Protein AF-A0A0N1LE58-F1 (afdb_monomer_lite)

Structure (mmCIF, N/CA/C/O backbone):
data_AF-A0A0N1LE58-F1
#
_entry.id   AF-A0A0N1LE58-F1
#
loop_
_atom_site.group_PDB
_atom_site.id
_atom_site.type_symbol
_atom_site.label_atom_id
_atom_site.label_alt_id
_atom_site.label_comp_id
_atom_site.label_asym_id
_atom_site.label_entity_id
_atom_site.label_seq_id
_atom_site.pdbx_PDB_ins_code
_atom_site.Cartn_x
_atom_site.Cartn_y
_atom_site.Cartn_z
_atom_site.occupancy
_atom_site.B_iso_or_equiv
_atom_site.auth_seq_id
_atom_site.auth_comp_id
_atom_site.auth_asym_id
_atom_site.auth_atom_id
_atom_site.pdbx_PDB_model_num
ATOM 1 N N . MET A 1 1 ? -4.528 -11.582 -5.901 1.00 92.06 1 MET A N 1
ATOM 2 C CA . MET A 1 1 ? -4.160 -10.797 -4.706 1.00 92.06 1 MET A CA 1
ATOM 3 C C . MET A 1 1 ? -4.652 -11.466 -3.426 1.00 92.06 1 MET A C 1
ATOM 5 O O . MET A 1 1 ? -5.823 -11.833 -3.345 1.00 92.06 1 MET A O 1
ATOM 9 N N . HIS A 1 2 ? -3.774 -11.635 -2.435 1.00 92.38 2 HIS A N 1
ATOM 10 C CA . HIS A 1 2 ? -4.043 -12.299 -1.155 1.00 92.38 2 HIS A CA 1
ATOM 11 C C . HIS A 1 2 ? -3.392 -11.559 0.017 1.00 92.38 2 HIS A C 1
ATOM 13 O O . HIS A 1 2 ? -2.301 -11.010 -0.098 1.00 92.38 2 HIS A O 1
ATOM 19 N N . LEU A 1 3 ? -4.081 -11.540 1.161 1.00 94.44 3 LEU A N 1
ATOM 20 C CA . LEU A 1 3 ? -3.600 -10.890 2.379 1.00 94.44 3 LEU A CA 1
ATOM 21 C C . LEU A 1 3 ? -2.965 -11.924 3.317 1.00 94.44 3 LEU A C 1
ATOM 23 O O . LEU A 1 3 ? -3.624 -12.882 3.722 1.00 94.44 3 LEU A O 1
ATOM 27 N N . VAL A 1 4 ? -1.714 -11.694 3.703 1.00 93.88 4 VAL A N 1
ATOM 28 C CA . VAL A 1 4 ? -0.929 -12.527 4.619 1.00 93.88 4 VAL A CA 1
ATOM 29 C C . VAL A 1 4 ? -0.630 -11.728 5.885 1.00 93.88 4 VAL A C 1
ATOM 31 O O . VAL A 1 4 ? -0.118 -10.613 5.821 1.00 93.88 4 VAL A O 1
ATOM 34 N N . SER A 1 5 ? -0.940 -12.280 7.059 1.00 93.25 5 SER A N 1
ATOM 35 C CA . SER A 1 5 ? -0.492 -11.687 8.325 1.00 93.25 5 SER A CA 1
ATOM 36 C C . SER A 1 5 ? 0.964 -12.070 8.585 1.00 93.25 5 SER A C 1
ATOM 38 O O . SER A 1 5 ? 1.305 -13.248 8.513 1.00 93.25 5 SER A O 1
ATOM 40 N N . LEU A 1 6 ? 1.807 -11.086 8.908 1.00 90.88 6 LEU A N 1
ATOM 41 C CA . LEU A 1 6 ? 3.233 -11.290 9.194 1.00 90.88 6 LEU A CA 1
ATOM 42 C C . LEU A 1 6 ? 3.542 -11.369 10.703 1.00 90.88 6 LEU A C 1
ATOM 44 O O . LEU A 1 6 ? 4.693 -11.560 11.082 1.00 90.88 6 LEU A O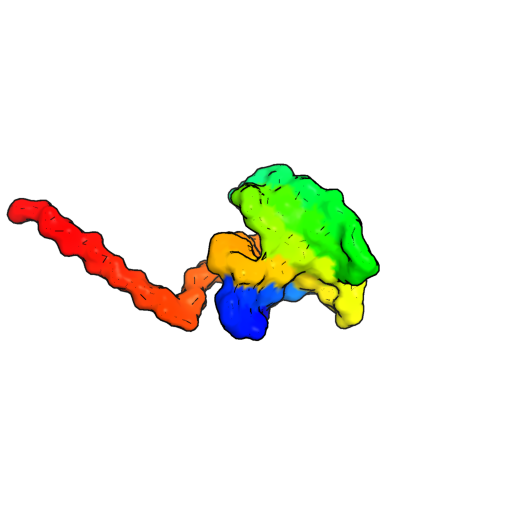 1
ATOM 48 N N . GLY A 1 7 ? 2.526 -11.239 11.564 1.00 87.19 7 GLY A N 1
ATOM 49 C CA . GLY A 1 7 ? 2.692 -11.088 13.015 1.00 87.19 7 GLY A CA 1
ATOM 50 C C . GLY A 1 7 ? 2.774 -9.621 13.456 1.00 87.19 7 GLY A C 1
ATOM 51 O O . GLY A 1 7 ? 2.858 -8.716 12.630 1.00 87.19 7 GLY A O 1
ATOM 52 N N . ASP A 1 8 ? 2.665 -9.377 14.766 1.00 86.81 8 ASP A N 1
ATOM 53 C CA . ASP A 1 8 ? 2.835 -8.059 15.409 1.00 86.81 8 ASP A CA 1
ATOM 54 C C . ASP A 1 8 ? 2.028 -6.897 14.795 1.00 86.81 8 ASP A C 1
ATOM 56 O O . ASP A 1 8 ? 2.460 -5.747 14.781 1.00 86.81 8 ASP A O 1
ATOM 60 N N . GLY A 1 9 ? 0.831 -7.184 14.272 1.00 88.69 9 GLY A N 1
ATOM 61 C CA . GLY A 1 9 ? -0.020 -6.169 13.639 1.00 88.69 9 GLY A CA 1
ATOM 62 C C . GLY A 1 9 ? 0.460 -5.717 12.256 1.00 88.69 9 GLY A C 1
ATOM 63 O O . GLY A 1 9 ? 0.008 -4.684 11.771 1.00 88.69 9 GLY A O 1
ATOM 64 N N . THR A 1 10 ? 1.345 -6.492 11.625 1.00 94.69 10 THR A N 1
ATOM 65 C CA . THR A 1 10 ? 1.845 -6.275 10.265 1.00 94.69 10 THR A CA 1
ATOM 66 C C . THR A 1 10 ? 1.144 -7.219 9.281 1.00 94.69 10 THR A C 1
ATOM 68 O O . THR A 1 10 ? 0.841 -8.374 9.609 1.00 94.69 10 THR A O 1
ATOM 71 N N . ALA A 1 11 ? 0.888 -6.752 8.059 1.00 96.31 11 ALA A N 1
ATOM 72 C CA . ALA A 1 11 ? 0.353 -7.576 6.975 1.00 96.31 11 ALA A CA 1
ATOM 73 C C . ALA A 1 11 ? 1.029 -7.273 5.634 1.00 96.31 11 ALA A C 1
ATOM 75 O O . ALA A 1 11 ? 1.465 -6.148 5.395 1.00 96.31 11 ALA A O 1
ATOM 76 N N . SER A 1 12 ? 1.070 -8.288 4.774 1.00 95.62 12 SER A N 1
ATOM 77 C CA . SER A 1 12 ? 1.502 -8.233 3.380 1.00 95.62 12 SER A CA 1
ATOM 78 C C . SER A 1 12 ? 0.299 -8.486 2.475 1.00 95.62 12 SER A C 1
ATOM 80 O O . SER A 1 12 ? -0.418 -9.469 2.655 1.00 95.62 12 SER A O 1
ATOM 82 N N . LEU A 1 13 ? 0.047 -7.599 1.520 1.00 96.12 13 LEU A N 1
ATOM 83 C CA . LEU A 1 13 ? -0.835 -7.852 0.388 1.00 96.12 13 LEU A CA 1
ATOM 84 C C . LEU A 1 13 ? 0.043 -8.261 -0.785 1.00 96.12 13 LEU A C 1
ATOM 86 O O . LEU A 1 13 ? 0.709 -7.413 -1.372 1.00 96.12 13 LEU A O 1
ATOM 90 N N . GLU A 1 14 ? 0.027 -9.539 -1.114 1.00 94.94 14 GLU A N 1
ATOM 91 C CA . GLU A 1 14 ? 0.768 -10.119 -2.230 1.00 94.94 14 GLU A CA 1
ATOM 92 C C . GLU A 1 14 ? -0.161 -10.231 -3.443 1.00 94.94 14 GLU A C 1
ATOM 94 O O . GLU A 1 14 ? -1.367 -10.477 -3.311 1.00 94.94 14 GLU A O 1
ATOM 99 N N . PHE A 1 15 ? 0.364 -9.969 -4.634 1.00 94.25 15 PHE A N 1
ATOM 100 C CA . PHE A 1 15 ? -0.428 -9.943 -5.859 1.00 94.25 15 PHE A CA 1
ATOM 101 C C . PHE A 1 15 ? 0.424 -10.259 -7.080 1.00 94.25 15 PHE A C 1
ATOM 103 O O . PHE A 1 15 ? 1.637 -10.091 -7.063 1.00 94.25 15 PHE A O 1
ATOM 110 N N . GLU A 1 16 ? -0.227 -10.716 -8.144 1.00 93.94 16 GLU A N 1
ATOM 111 C CA . GLU A 1 16 ? 0.452 -11.025 -9.398 1.00 93.94 16 GLU A CA 1
ATOM 112 C C . GLU A 1 16 ? 0.901 -9.728 -10.099 1.00 93.94 16 GLU A C 1
ATOM 114 O O . GLU A 1 16 ? 0.244 -8.685 -9.955 1.00 93.94 16 GLU A O 1
ATOM 119 N N . PRO A 1 17 ? 1.975 -9.750 -10.908 1.00 92.38 17 PRO A N 1
ATOM 120 C CA . PRO A 1 17 ? 2.427 -8.578 -11.658 1.00 92.38 17 PRO A CA 1
ATOM 121 C C . PRO A 1 17 ? 1.328 -7.923 -12.515 1.00 92.38 17 PRO A C 1
ATOM 123 O O . PRO A 1 17 ? 1.263 -6.694 -12.625 1.00 92.38 17 PRO A O 1
ATOM 126 N N . GLU A 1 18 ? 0.408 -8.709 -13.083 1.00 94.00 18 GLU A N 1
ATOM 127 C CA . GLU A 1 18 ? -0.717 -8.204 -13.879 1.00 94.00 18 GLU A CA 1
ATOM 128 C C . GLU A 1 18 ? -1.750 -7.442 -13.029 1.00 94.00 18 GLU A C 1
ATOM 130 O O . GLU A 1 18 ? -2.490 -6.598 -13.543 1.00 94.00 18 GLU A O 1
ATOM 135 N N . GLU A 1 19 ? -1.788 -7.688 -11.717 1.00 94.00 19 GLU A N 1
ATOM 136 C CA . GLU A 1 19 ? -2.703 -7.042 -10.774 1.00 94.00 19 GLU A CA 1
ATOM 137 C C . GLU A 1 19 ? -2.196 -5.674 -10.287 1.00 94.00 19 GLU A C 1
ATOM 139 O O . GLU A 1 19 ? -2.964 -4.933 -9.673 1.00 94.00 19 GLU A O 1
ATOM 144 N N . VAL A 1 20 ? -0.953 -5.270 -10.592 1.00 93.44 20 VAL A N 1
ATOM 145 C CA . VAL A 1 20 ? -0.373 -3.979 -10.155 1.00 93.44 20 VAL A CA 1
ATOM 146 C C . VAL A 1 20 ? -1.282 -2.795 -10.506 1.00 93.44 20 VAL A C 1
ATOM 148 O O . VAL A 1 20 ? -1.495 -1.895 -9.688 1.00 93.44 20 VAL A O 1
ATOM 151 N N . VAL A 1 21 ? -1.832 -2.778 -11.724 1.00 94.44 21 VAL A N 1
ATOM 152 C CA . VAL A 1 21 ? -2.727 -1.702 -12.183 1.00 94.44 21 VAL A CA 1
ATOM 153 C C . VAL A 1 21 ? -4.015 -1.685 -11.361 1.00 94.44 21 VAL A C 1
ATOM 155 O O . VAL A 1 21 ? -4.486 -0.616 -10.974 1.00 94.44 21 VAL A O 1
ATOM 158 N N . GLU A 1 22 ? -4.557 -2.860 -11.048 1.00 95.50 22 GLU A N 1
ATOM 159 C CA . GLU A 1 22 ? -5.762 -3.009 -10.238 1.00 95.50 22 GLU A CA 1
ATOM 160 C C . GLU A 1 22 ? -5.526 -2.578 -8.784 1.00 95.50 22 GLU A C 1
ATOM 162 O O . GLU A 1 22 ? -6.335 -1.832 -8.232 1.00 95.50 22 GLU A O 1
ATOM 167 N N . VAL A 1 23 ? -4.397 -2.960 -8.182 1.00 95.50 23 VAL A N 1
ATOM 168 C CA . VAL A 1 23 ? -4.004 -2.541 -6.826 1.00 95.50 23 VAL A CA 1
ATOM 169 C C . VAL A 1 23 ? -3.885 -1.022 -6.741 1.00 95.50 23 VAL A C 1
ATOM 171 O O . VAL A 1 23 ? -4.464 -0.407 -5.845 1.00 95.50 23 VAL A O 1
ATOM 174 N N . ARG A 1 24 ? -3.203 -0.389 -7.704 1.00 94.88 24 ARG A N 1
ATOM 175 C CA . ARG A 1 24 ? -3.093 1.078 -7.766 1.00 94.88 24 ARG A CA 1
ATOM 176 C C . ARG A 1 24 ? -4.452 1.742 -7.943 1.00 94.88 24 ARG A C 1
ATOM 178 O O . ARG A 1 24 ? -4.744 2.724 -7.264 1.00 94.88 24 ARG A O 1
ATOM 185 N N . ARG A 1 25 ? -5.302 1.195 -8.817 1.00 95.38 25 ARG A N 1
ATOM 186 C CA . ARG A 1 25 ? -6.665 1.694 -9.030 1.00 95.38 25 ARG A CA 1
ATOM 187 C C . ARG A 1 25 ? -7.484 1.628 -7.741 1.00 95.38 25 ARG A C 1
ATOM 189 O O . ARG A 1 25 ? -8.169 2.592 -7.416 1.00 95.38 25 ARG A O 1
ATOM 196 N N . ARG A 1 26 ? -7.406 0.524 -6.994 1.00 95.44 26 ARG A N 1
ATOM 197 C CA . ARG A 1 26 ? -8.095 0.365 -5.703 1.00 95.44 26 ARG A CA 1
ATOM 198 C C . ARG A 1 26 ? -7.544 1.304 -4.634 1.00 95.44 26 ARG A C 1
ATOM 200 O O . ARG A 1 26 ? -8.340 1.939 -3.955 1.00 95.44 26 ARG A O 1
ATOM 207 N N . LEU A 1 27 ? -6.222 1.457 -4.537 1.00 94.50 27 LEU A N 1
ATOM 208 C CA . LEU A 1 27 ? -5.583 2.435 -3.648 1.00 94.50 27 LEU A CA 1
ATOM 209 C C . LEU A 1 27 ? -6.134 3.845 -3.881 1.00 94.50 27 LEU A C 1
ATOM 211 O O . LEU A 1 27 ? -6.634 4.465 -2.946 1.00 94.50 27 LEU A O 1
ATOM 215 N N . VAL A 1 28 ? -6.112 4.311 -5.133 1.00 95.19 28 VAL A N 1
ATOM 216 C CA . VAL A 1 28 ? -6.582 5.657 -5.490 1.00 95.19 28 VAL A CA 1
ATOM 217 C C . VAL A 1 28 ? -8.086 5.806 -5.268 1.00 95.19 28 VAL A C 1
ATOM 219 O O . VAL A 1 28 ? -8.526 6.799 -4.696 1.00 95.19 28 VAL A O 1
ATOM 222 N N . ASN A 1 29 ? -8.889 4.812 -5.654 1.00 94.44 29 ASN A N 1
ATOM 223 C CA . ASN A 1 29 ? -10.341 4.879 -5.485 1.00 94.44 29 ASN A CA 1
ATOM 224 C C . ASN A 1 29 ? -10.778 4.881 -4.014 1.00 94.44 29 ASN A C 1
ATOM 226 O O . ASN A 1 29 ? -11.771 5.522 -3.679 1.00 94.44 29 ASN A O 1
ATOM 230 N N . CYS A 1 30 ? -10.075 4.150 -3.148 1.00 93.44 30 CYS A N 1
ATOM 231 C CA . CYS A 1 30 ? -10.436 4.033 -1.739 1.00 93.44 30 CYS A CA 1
ATOM 232 C C . CYS A 1 30 ? -9.833 5.148 -0.873 1.00 93.44 30 CYS A C 1
ATOM 234 O O . CYS A 1 30 ? -10.466 5.557 0.098 1.00 93.44 30 CYS A O 1
ATOM 236 N N . TYR A 1 31 ? -8.633 5.636 -1.207 1.00 94.94 31 TYR A N 1
ATOM 237 C CA . TYR A 1 31 ? -7.841 6.492 -0.313 1.00 94.94 31 TYR A CA 1
ATOM 238 C C . TYR A 1 31 ? -7.280 7.762 -0.968 1.00 94.94 31 TYR A C 1
ATOM 240 O O . TYR A 1 31 ? -6.691 8.588 -0.271 1.00 94.94 31 TYR A O 1
ATOM 248 N N . GLY A 1 32 ? -7.494 7.952 -2.271 1.00 93.31 32 GLY A N 1
ATOM 249 C CA . GLY A 1 32 ? -6.984 9.091 -3.032 1.00 93.31 32 GLY A CA 1
ATOM 250 C C . GLY A 1 32 ? -5.529 8.932 -3.478 1.00 93.31 32 GLY A C 1
ATOM 251 O O . GLY A 1 32 ? -4.944 7.848 -3.427 1.00 93.31 32 GLY A O 1
ATOM 252 N N . ASP A 1 33 ? -4.951 10.033 -3.953 1.00 94.81 33 ASP A N 1
ATOM 253 C CA . ASP A 1 33 ? -3.570 10.058 -4.433 1.00 94.81 33 ASP A CA 1
ATOM 254 C C . ASP A 1 33 ? -2.565 9.722 -3.322 1.00 94.81 33 ASP A C 1
ATOM 256 O O . ASP A 1 33 ? -2.783 9.968 -2.133 1.00 94.81 33 ASP A O 1
ATOM 260 N N . TYR A 1 34 ? -1.419 9.185 -3.732 1.00 96.31 34 TYR A N 1
ATOM 261 C CA . TYR A 1 34 ? -0.332 8.808 -2.840 1.00 96.31 34 TYR A CA 1
ATOM 262 C C . TYR A 1 34 ? 1.012 9.270 -3.390 1.00 96.31 34 TYR A C 1
ATOM 264 O O . TYR A 1 34 ? 1.191 9.421 -4.601 1.00 96.31 34 TYR A O 1
ATOM 272 N N . THR A 1 35 ? 1.987 9.474 -2.505 1.00 97.38 35 THR A N 1
ATOM 273 C CA . THR A 1 35 ? 3.367 9.729 -2.932 1.00 97.38 35 THR A CA 1
ATOM 274 C C . THR A 1 35 ? 4.155 8.431 -2.988 1.00 97.38 35 THR A C 1
ATOM 276 O O . THR A 1 35 ? 3.871 7.487 -2.252 1.00 97.38 35 THR A O 1
ATOM 279 N N . ARG A 1 36 ? 5.151 8.385 -3.875 1.00 96.56 36 ARG A N 1
ATOM 280 C CA . ARG A 1 36 ? 6.051 7.246 -4.053 1.00 96.56 36 ARG A CA 1
ATOM 281 C C . ARG A 1 36 ? 7.494 7.719 -3.942 1.00 96.56 36 ARG A C 1
ATOM 283 O O . ARG A 1 36 ? 7.923 8.565 -4.721 1.00 96.56 36 ARG A O 1
ATOM 290 N N . GLU A 1 37 ? 8.235 7.139 -3.012 1.00 97.44 37 GLU A N 1
ATOM 291 C CA . GLU A 1 37 ? 9.670 7.344 -2.815 1.00 97.44 37 GLU A CA 1
ATOM 292 C C . GLU A 1 37 ? 10.392 6.031 -3.133 1.00 97.44 37 GLU A C 1
ATOM 294 O O . GLU A 1 37 ? 10.030 4.989 -2.595 1.00 97.44 37 GLU A O 1
ATOM 299 N N . ALA A 1 38 ? 11.381 6.052 -4.027 1.00 95.56 38 ALA A N 1
ATOM 300 C CA . ALA A 1 38 ? 12.178 4.860 -4.315 1.00 95.56 38 ALA A CA 1
ATOM 301 C C . ALA A 1 38 ? 13.132 4.556 -3.148 1.00 95.56 38 ALA A C 1
ATOM 303 O O . ALA A 1 38 ? 13.756 5.467 -2.606 1.00 95.56 38 ALA A O 1
ATOM 304 N N . ILE A 1 39 ? 13.260 3.279 -2.796 1.00 93.44 39 ILE A N 1
ATOM 305 C CA . ILE A 1 39 ? 14.234 2.756 -1.827 1.00 93.44 39 ILE A CA 1
ATOM 306 C C . ILE A 1 39 ? 15.027 1.617 -2.485 1.00 93.44 39 ILE A C 1
ATOM 308 O O . ILE A 1 39 ? 14.722 1.249 -3.616 1.00 93.44 39 ILE A O 1
ATOM 312 N N . ILE A 1 40 ? 16.053 1.091 -1.806 1.00 87.75 40 ILE A N 1
ATOM 313 C CA . ILE A 1 40 ? 16.992 0.110 -2.386 1.00 87.75 40 ILE A CA 1
ATOM 314 C C . ILE A 1 40 ? 16.249 -1.106 -2.965 1.00 87.75 40 ILE A C 1
ATOM 316 O O . ILE A 1 40 ? 16.465 -1.424 -4.129 1.00 87.75 40 ILE A O 1
ATOM 320 N N . ASP A 1 41 ? 15.306 -1.670 -2.208 1.00 86.69 41 ASP A N 1
ATOM 321 C CA . ASP A 1 41 ? 14.621 -2.926 -2.563 1.00 86.69 41 ASP A CA 1
ATOM 322 C C . ASP A 1 41 ? 13.156 -2.702 -3.006 1.00 86.69 41 ASP A C 1
ATOM 324 O O . ASP A 1 41 ? 12.316 -3.599 -2.947 1.00 86.69 41 ASP A O 1
ATOM 328 N N . GLY A 1 42 ? 12.787 -1.470 -3.392 1.00 93.31 42 GLY A N 1
ATOM 329 C CA . GLY A 1 42 ? 11.410 -1.169 -3.796 1.00 93.31 42 GLY A CA 1
ATOM 330 C C . GLY A 1 42 ? 11.006 0.298 -3.684 1.00 93.31 42 GLY A C 1
ATOM 331 O O . GLY A 1 42 ? 11.686 1.208 -4.165 1.00 93.31 42 GLY A O 1
ATOM 332 N N . ALA A 1 43 ? 9.844 0.556 -3.085 1.00 95.69 43 ALA A N 1
ATOM 333 C CA . ALA A 1 43 ? 9.344 1.906 -2.868 1.00 95.69 43 ALA A CA 1
ATOM 334 C C . ALA A 1 43 ? 8.565 2.051 -1.560 1.00 95.69 43 ALA A C 1
ATOM 336 O O . ALA A 1 43 ? 7.798 1.181 -1.168 1.00 95.69 43 ALA A O 1
ATOM 337 N N . ARG A 1 44 ? 8.680 3.216 -0.934 1.00 97.38 44 ARG A N 1
ATOM 338 C CA . ARG A 1 44 ? 7.796 3.655 0.140 1.00 97.38 44 ARG A CA 1
ATOM 339 C C . ARG A 1 44 ? 6.633 4.442 -0.456 1.00 97.38 44 ARG A C 1
ATOM 341 O O . ARG A 1 44 ? 6.844 5.397 -1.208 1.00 97.38 44 ARG A O 1
ATOM 348 N N . LEU A 1 45 ? 5.411 4.057 -0.112 1.00 97.81 45 LEU A N 1
ATOM 349 C CA . LEU A 1 45 ? 4.188 4.753 -0.492 1.00 97.81 45 LEU A CA 1
ATOM 350 C C . LEU A 1 45 ? 3.612 5.480 0.721 1.00 97.81 45 LEU A C 1
ATOM 352 O O . LEU A 1 45 ? 3.499 4.885 1.790 1.00 97.81 45 LEU A O 1
ATOM 356 N N . ARG A 1 46 ? 3.208 6.744 0.561 1.00 97.81 46 ARG A N 1
ATOM 357 C CA . ARG A 1 46 ? 2.415 7.453 1.579 1.00 97.81 46 ARG A CA 1
ATOM 358 C C . ARG A 1 46 ? 1.002 7.686 1.074 1.00 97.81 46 ARG A C 1
ATOM 360 O O . ARG A 1 46 ? 0.815 8.459 0.137 1.00 97.81 46 ARG A O 1
ATOM 367 N N . VAL A 1 47 ? 0.030 7.039 1.712 1.00 96.00 47 VAL A N 1
ATOM 368 C CA . VAL A 1 47 ? -1.385 6.988 1.315 1.00 96.00 47 VAL A CA 1
ATOM 369 C C . VAL A 1 47 ? -2.235 7.379 2.523 1.00 96.00 47 VAL A C 1
ATOM 371 O O . VAL A 1 47 ? -2.134 6.733 3.561 1.00 96.00 47 VAL A O 1
ATOM 374 N N . ALA A 1 48 ? -3.051 8.435 2.437 1.00 94.38 48 ALA A N 1
ATOM 375 C CA . ALA A 1 48 ? -3.918 8.881 3.544 1.00 94.38 48 ALA A CA 1
ATOM 376 C C . ALA A 1 48 ? -3.207 8.985 4.922 1.00 94.38 48 ALA A C 1
ATOM 378 O O . ALA A 1 48 ? -3.763 8.648 5.967 1.00 94.38 48 ALA A O 1
ATOM 379 N N . GLY A 1 49 ? -1.941 9.421 4.928 1.00 94.00 49 GLY A N 1
ATOM 380 C CA . GLY A 1 49 ? -1.115 9.532 6.138 1.00 94.00 49 GLY A CA 1
ATOM 381 C C . GLY A 1 49 ? -0.520 8.216 6.657 1.00 94.00 49 GLY A C 1
ATOM 382 O O . GLY A 1 49 ? 0.194 8.244 7.654 1.00 94.00 49 GLY A O 1
ATOM 383 N N . GLN A 1 50 ? -0.777 7.087 5.992 1.00 96.44 50 GLN A N 1
ATOM 384 C CA . GLN A 1 50 ? -0.155 5.792 6.268 1.00 96.44 50 GLN A CA 1
ATOM 385 C C . GLN A 1 50 ? 1.036 5.545 5.349 1.00 96.44 50 GLN A C 1
ATOM 387 O O . GLN A 1 50 ? 1.062 6.006 4.207 1.00 96.44 50 GLN A O 1
ATOM 392 N N . GLU A 1 51 ? 2.009 4.798 5.855 1.00 97.38 51 GLU A N 1
ATOM 393 C CA . GLU A 1 51 ? 3.162 4.334 5.094 1.00 97.38 51 GLU A CA 1
ATOM 394 C C . GLU A 1 51 ? 2.971 2.862 4.717 1.00 97.38 51 GLU A C 1
ATOM 396 O O . GLU A 1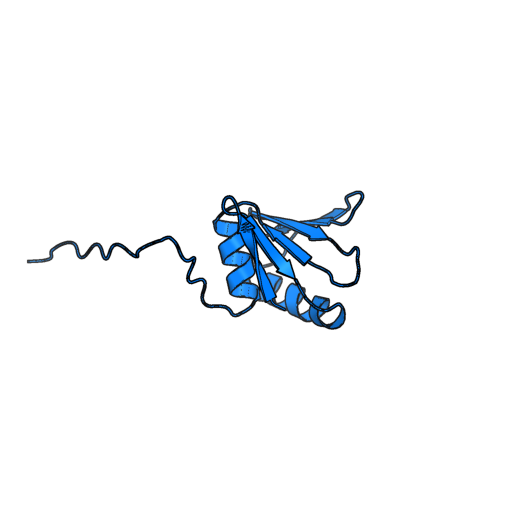 51 ? 2.686 2.036 5.583 1.00 97.38 51 GLU A O 1
ATOM 401 N N . LEU A 1 52 ? 3.134 2.550 3.432 1.00 97.50 52 LEU A N 1
ATOM 402 C CA . LEU A 1 52 ? 3.1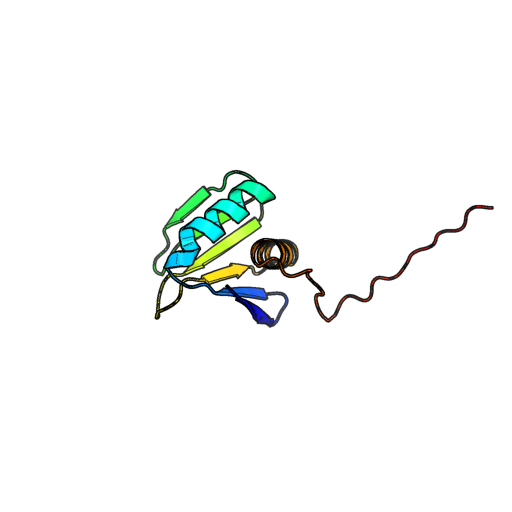91 1.187 2.909 1.00 97.50 52 LEU A CA 1
ATOM 403 C C . LEU A 1 52 ? 4.543 0.966 2.231 1.00 97.50 52 LEU A C 1
ATOM 405 O O . LEU A 1 52 ? 5.050 1.865 1.555 1.00 97.50 52 LEU A O 1
ATOM 409 N N . LEU A 1 53 ? 5.105 -0.230 2.350 1.00 96.88 53 LEU A N 1
ATOM 410 C CA . LEU A 1 53 ? 6.272 -0.633 1.565 1.00 96.88 53 LEU A CA 1
ATOM 411 C C . LEU A 1 53 ? 5.806 -1.446 0.364 1.00 96.88 53 LEU A C 1
ATOM 413 O O . LEU A 1 53 ? 5.171 -2.476 0.536 1.00 96.88 53 LEU A O 1
ATOM 417 N N . TYR A 1 54 ? 6.111 -0.976 -0.838 1.00 96.81 54 TYR A N 1
ATOM 418 C CA . TYR A 1 54 ? 5.986 -1.739 -2.071 1.00 96.81 54 TYR A CA 1
ATOM 419 C C . TYR A 1 54 ? 7.313 -2.431 -2.355 1.00 96.81 54 TYR A C 1
ATOM 421 O O . TYR A 1 54 ? 8.316 -1.744 -2.558 1.00 96.81 54 TYR A O 1
ATOM 429 N N . LEU A 1 55 ? 7.308 -3.758 -2.393 1.00 94.62 55 LEU A N 1
ATOM 430 C CA . LEU A 1 55 ? 8.455 -4.565 -2.798 1.00 94.62 55 LEU A CA 1
ATOM 431 C C . LEU A 1 55 ? 8.095 -5.317 -4.079 1.00 94.62 55 LEU A C 1
ATOM 433 O O . LEU A 1 55 ? 6.944 -5.702 -4.278 1.00 94.62 55 LEU A O 1
ATOM 437 N N . ASP A 1 56 ? 9.078 -5.476 -4.955 1.00 88.12 56 ASP A N 1
ATOM 438 C CA . ASP A 1 56 ? 8.928 -6.096 -6.277 1.00 88.12 56 ASP A CA 1
ATOM 439 C C . ASP A 1 56 ? 10.152 -6.964 -6.559 1.00 88.12 56 ASP A C 1
ATOM 441 O O . ASP A 1 56 ? 10.871 -6.799 -7.542 1.00 88.12 56 ASP A O 1
ATOM 445 N N . GLU A 1 57 ? 10.456 -7.825 -5.595 1.00 71.31 57 GLU A N 1
ATOM 446 C CA . GLU A 1 57 ? 11.537 -8.783 -5.701 1.00 71.31 57 GLU A CA 1
ATOM 447 C C . GLU A 1 57 ? 10.959 -10.175 -5.430 1.00 71.31 57 GLU A C 1
ATOM 449 O O . GLU A 1 57 ? 10.147 -10.335 -4.520 1.00 71.31 57 GLU A O 1
ATOM 454 N N . TRP A 1 58 ? 11.421 -11.177 -6.186 1.00 65.00 58 TRP A N 1
ATOM 455 C CA . TRP A 1 58 ? 11.152 -12.611 -5.964 1.00 65.00 58 TRP A CA 1
ATOM 456 C C . TRP A 1 58 ? 9.805 -13.165 -6.477 1.00 65.00 58 TRP A C 1
ATOM 458 O O . TRP A 1 58 ? 9.217 -14.027 -5.839 1.00 65.00 58 TRP A O 1
ATOM 468 N N . ASP A 1 59 ? 9.387 -12.747 -7.678 1.00 75.25 59 ASP A N 1
ATOM 469 C CA . ASP A 1 59 ? 8.293 -13.305 -8.513 1.00 75.25 59 ASP A CA 1
ATOM 470 C C . ASP A 1 59 ? 6.890 -12.707 -8.319 1.00 75.25 59 ASP A C 1
ATOM 472 O O . ASP A 1 59 ? 6.111 -12.712 -9.273 1.00 75.25 59 ASP A O 1
ATOM 476 N N . ALA A 1 60 ? 6.575 -12.121 -7.160 1.00 84.38 60 ALA A N 1
ATOM 477 C CA . ALA A 1 60 ? 5.287 -11.461 -6.933 1.00 84.38 60 ALA A CA 1
ATOM 478 C C . ALA A 1 60 ? 5.444 -10.140 -6.157 1.00 84.38 60 ALA A C 1
ATOM 480 O O . ALA A 1 60 ? 6.008 -10.143 -5.058 1.00 84.38 60 ALA A O 1
ATOM 481 N N . PRO A 1 61 ? 4.939 -9.006 -6.678 1.00 93.81 61 PRO A N 1
ATOM 482 C CA . PRO A 1 61 ? 4.940 -7.751 -5.941 1.00 93.81 61 PRO A CA 1
ATOM 483 C C . PRO A 1 61 ? 4.061 -7.818 -4.686 1.00 93.81 61 PRO A C 1
ATOM 485 O O . PRO A 1 61 ? 3.032 -8.500 -4.634 1.00 93.81 61 PRO A O 1
ATOM 488 N N . CYS A 1 62 ? 4.443 -7.052 -3.665 1.00 95.38 62 CYS A N 1
ATOM 489 C CA . CYS A 1 62 ? 3.678 -6.965 -2.429 1.00 95.38 62 CYS A CA 1
ATOM 490 C C . CYS A 1 62 ? 3.627 -5.551 -1.842 1.00 95.38 62 CYS A C 1
ATOM 492 O O . CYS A 1 62 ? 4.478 -4.699 -2.105 1.00 95.38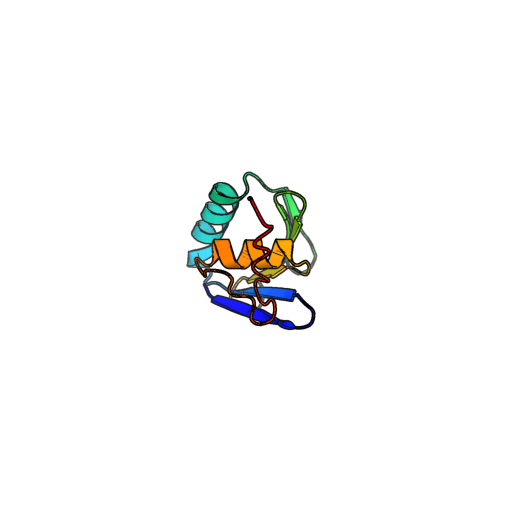 62 CYS A O 1
ATOM 494 N N . LEU A 1 63 ? 2.588 -5.300 -1.043 1.00 96.75 63 LEU A N 1
ATOM 495 C CA . LEU A 1 63 ? 2.459 -4.124 -0.189 1.00 96.75 63 LEU A CA 1
ATOM 496 C C . LEU A 1 63 ? 2.483 -4.549 1.274 1.00 96.75 63 LEU A C 1
ATOM 498 O O . LEU A 1 63 ? 1.640 -5.332 1.696 1.00 96.75 63 LEU A O 1
ATOM 502 N N . ILE A 1 64 ? 3.388 -3.983 2.063 1.00 96.62 64 ILE A N 1
ATOM 503 C CA . ILE A 1 64 ? 3.518 -4.273 3.490 1.00 96.62 64 ILE A CA 1
ATOM 504 C C . ILE A 1 64 ? 3.054 -3.068 4.303 1.00 96.62 64 ILE A C 1
ATOM 506 O O . ILE A 1 64 ? 3.476 -1.936 4.057 1.00 96.62 64 ILE A O 1
ATOM 510 N N . ALA A 1 65 ? 2.213 -3.328 5.300 1.00 97.44 65 ALA A N 1
ATOM 511 C CA . ALA A 1 65 ? 1.765 -2.362 6.290 1.00 97.44 65 ALA A CA 1
ATOM 512 C C . ALA A 1 65 ? 2.183 -2.808 7.691 1.00 97.44 65 ALA A C 1
ATOM 514 O O . ALA A 1 65 ? 1.933 -3.952 8.060 1.00 97.44 65 ALA A O 1
ATOM 515 N N . SER A 1 66 ? 2.748 -1.894 8.480 1.00 95.81 66 SER A N 1
ATOM 516 C CA . SER A 1 66 ? 3.184 -2.123 9.870 1.00 95.81 66 SER A CA 1
ATOM 517 C C . SER A 1 66 ? 2.319 -1.405 10.915 1.00 95.81 66 SER A C 1
ATOM 519 O O . SER A 1 66 ? 2.637 -1.399 12.103 1.00 95.81 66 SER A O 1
ATOM 521 N 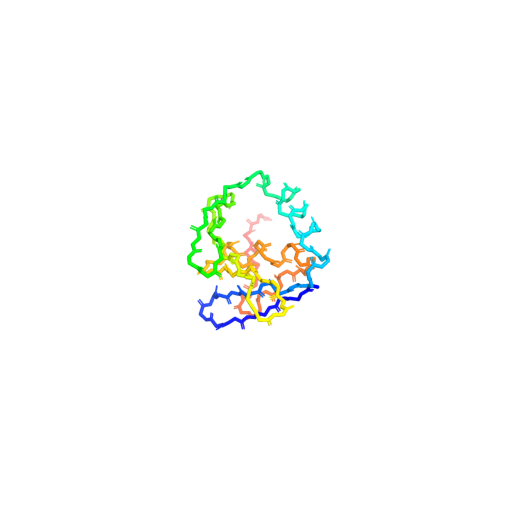N . THR A 1 67 ? 1.222 -0.773 10.487 1.00 95.62 67 THR A N 1
ATOM 522 C CA . THR A 1 67 ? 0.245 -0.117 11.364 1.00 95.62 67 THR A CA 1
ATOM 523 C C . THR A 1 67 ? -1.127 -0.755 11.183 1.00 95.62 67 THR A C 1
ATOM 525 O O . THR A 1 67 ? -1.471 -1.191 10.086 1.00 95.62 67 THR A O 1
ATOM 528 N N . ALA A 1 68 ? -1.959 -0.746 12.229 1.00 95.00 68 ALA A N 1
ATOM 529 C CA . ALA A 1 68 ? -3.324 -1.276 12.153 1.00 95.00 68 ALA A CA 1
ATOM 530 C C . ALA A 1 68 ? -4.150 -0.621 11.027 1.00 95.00 68 ALA A C 1
ATOM 532 O O . ALA A 1 68 ? -4.799 -1.318 10.253 1.00 95.00 68 ALA A O 1
ATOM 533 N N . ALA A 1 69 ? -4.051 0.705 10.874 1.00 95.50 69 ALA A N 1
ATOM 534 C CA . ALA A 1 69 ? -4.728 1.437 9.802 1.00 95.50 69 ALA A CA 1
ATOM 535 C C . ALA A 1 69 ? -4.209 1.049 8.404 1.00 95.50 69 ALA A C 1
ATOM 537 O O . ALA A 1 69 ? -4.985 0.962 7.455 1.00 95.50 69 ALA A O 1
ATOM 538 N N . GLY A 1 70 ? -2.907 0.780 8.266 1.00 96.56 70 GLY A N 1
ATOM 539 C CA . GLY A 1 70 ? -2.344 0.246 7.030 1.00 96.56 70 GLY A CA 1
ATOM 540 C C . GLY A 1 70 ? -2.823 -1.183 6.744 1.00 96.56 70 GLY A C 1
ATOM 541 O O . GLY A 1 70 ? -3.146 -1.498 5.605 1.00 96.56 70 GLY A O 1
ATOM 542 N N . VAL A 1 71 ? -2.949 -2.042 7.758 1.00 96.31 71 VAL A N 1
ATOM 543 C CA . VAL A 1 71 ? -3.489 -3.404 7.589 1.00 96.31 71 VAL A CA 1
ATOM 544 C C . VAL A 1 71 ? -4.951 -3.375 7.141 1.00 96.31 71 VAL A C 1
ATOM 546 O O . VAL A 1 71 ? -5.327 -4.103 6.221 1.00 96.31 71 VAL A O 1
ATOM 549 N N . GLU A 1 72 ? -5.771 -2.509 7.736 1.00 95.12 72 GLU A N 1
ATOM 550 C CA . GLU A 1 72 ? -7.154 -2.287 7.295 1.00 95.12 72 GLU A CA 1
ATOM 551 C C . GLU A 1 72 ? -7.209 -1.791 5.845 1.00 95.12 72 GLU A C 1
ATOM 553 O O . GLU A 1 72 ? -8.044 -2.252 5.062 1.00 95.12 72 GLU A O 1
ATOM 558 N N . MET A 1 73 ? -6.276 -0.912 5.465 1.00 95.81 73 MET A N 1
ATOM 559 C CA . MET A 1 73 ? -6.117 -0.443 4.090 1.00 95.81 73 MET A CA 1
ATOM 560 C C . MET A 1 73 ? -5.822 -1.594 3.123 1.00 95.81 73 MET A C 1
ATOM 562 O O . MET A 1 73 ? -6.497 -1.726 2.101 1.00 95.81 73 MET A O 1
ATOM 566 N N . LEU A 1 74 ? -4.869 -2.468 3.458 1.00 96.56 74 LEU A N 1
ATOM 567 C CA . LEU A 1 74 ? -4.540 -3.636 2.638 1.00 96.56 74 LEU A CA 1
ATOM 568 C C . LEU A 1 74 ? -5.724 -4.601 2.499 1.00 96.56 74 LEU A C 1
ATOM 570 O O . LEU A 1 74 ? -5.992 -5.092 1.402 1.00 96.56 74 LEU A O 1
ATOM 574 N N . ALA A 1 75 ? -6.473 -4.837 3.577 1.00 94.62 75 ALA A N 1
ATOM 575 C CA . ALA A 1 75 ? -7.649 -5.700 3.542 1.00 94.62 75 ALA A CA 1
ATOM 576 C C . ALA A 1 75 ? -8.762 -5.142 2.639 1.00 94.62 75 ALA A C 1
ATOM 578 O O . ALA A 1 75 ? -9.337 -5.885 1.837 1.00 94.62 75 ALA A O 1
ATOM 579 N N . ALA A 1 76 ? -9.017 -3.831 2.701 1.00 93.62 76 ALA A N 1
ATOM 580 C CA . ALA A 1 76 ? -9.980 -3.172 1.824 1.00 93.62 76 ALA A CA 1
ATOM 581 C C . ALA A 1 76 ? -9.578 -3.284 0.344 1.00 93.62 76 ALA A C 1
ATOM 583 O O . ALA A 1 76 ? -10.417 -3.595 -0.502 1.00 93.62 76 ALA A O 1
ATOM 584 N N . ILE A 1 77 ? -8.289 -3.102 0.031 1.00 93.69 77 ILE A N 1
ATOM 585 C CA . ILE A 1 77 ? -7.756 -3.259 -1.332 1.00 93.69 77 ILE A CA 1
ATOM 586 C C . ILE A 1 77 ? -7.898 -4.705 -1.811 1.00 93.69 77 ILE A C 1
ATOM 588 O O . ILE A 1 77 ? -8.297 -4.930 -2.953 1.00 93.69 77 ILE A O 1
ATOM 592 N N . ALA A 1 78 ? -7.640 -5.690 -0.950 1.00 92.81 78 ALA A N 1
ATOM 593 C CA . ALA A 1 78 ? -7.831 -7.102 -1.275 1.00 92.81 78 ALA A CA 1
ATOM 594 C C . ALA A 1 78 ? -9.304 -7.462 -1.557 1.00 92.81 78 ALA A C 1
ATOM 596 O O . ALA A 1 78 ? -9.583 -8.516 -2.124 1.00 92.81 78 ALA A O 1
ATOM 597 N N . GLY A 1 79 ? -10.259 -6.600 -1.182 1.00 85.31 79 GLY A N 1
ATOM 598 C CA . GLY A 1 79 ? -11.687 -6.920 -1.198 1.00 85.31 79 GLY A CA 1
ATOM 599 C C . GLY A 1 79 ? -12.087 -7.893 -0.084 1.00 85.31 79 GLY A C 1
ATOM 600 O O . GLY A 1 79 ? -13.185 -8.449 -0.117 1.00 85.31 79 GLY A O 1
ATOM 601 N N . ALA A 1 80 ? -11.212 -8.105 0.901 1.00 63.47 80 ALA A N 1
ATOM 602 C CA . ALA A 1 80 ? -11.509 -8.887 2.086 1.00 63.47 80 ALA A CA 1
ATOM 603 C C . ALA A 1 80 ? -12.212 -7.984 3.105 1.00 63.47 80 ALA A C 1
ATOM 605 O O . ALA A 1 80 ? -11.723 -6.910 3.453 1.00 63.47 80 ALA A O 1
ATOM 606 N N . THR A 1 81 ? -13.358 -8.415 3.634 1.00 52.22 81 THR A N 1
ATOM 607 C CA . THR A 1 81 ? -13.886 -7.807 4.860 1.00 52.22 81 THR A CA 1
ATOM 608 C C . THR A 1 81 ? -12.875 -8.126 5.954 1.00 52.22 81 THR A C 1
ATOM 610 O O . THR A 1 81 ? -12.729 -9.292 6.319 1.00 52.22 81 THR A O 1
ATOM 613 N N . ALA A 1 82 ? -12.129 -7.123 6.421 1.00 45.59 82 ALA A N 1
ATOM 614 C CA . ALA A 1 82 ? -11.113 -7.279 7.454 1.00 45.59 82 ALA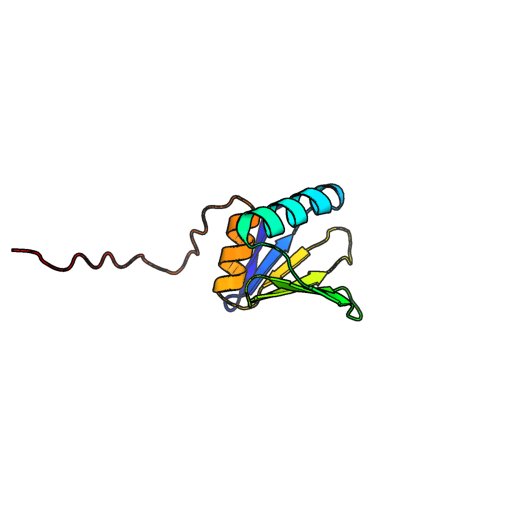 A CA 1
ATOM 615 C C . ALA A 1 82 ? -11.757 -7.788 8.753 1.00 45.59 82 ALA A C 1
ATOM 617 O O . ALA A 1 82 ? -12.111 -7.018 9.639 1.00 45.59 82 ALA A O 1
ATOM 618 N N . THR A 1 83 ? -11.927 -9.100 8.884 1.00 40.81 83 THR A N 1
ATOM 619 C CA . THR A 1 83 ? -12.109 -9.727 10.187 1.00 40.81 83 THR A CA 1
ATOM 620 C C . THR A 1 83 ? -10.703 -10.008 10.676 1.00 40.81 83 THR A C 1
ATOM 622 O O . THR A 1 83 ? -10.172 -11.100 10.492 1.00 40.81 83 THR A O 1
ATOM 625 N N . ILE A 1 84 ? -10.054 -8.979 11.221 1.00 47.44 84 ILE A N 1
ATOM 626 C CA . ILE A 1 84 ? -8.833 -9.151 12.007 1.00 47.44 84 ILE A CA 1
ATOM 627 C C . ILE A 1 84 ? -9.200 -10.089 13.157 1.00 47.44 84 ILE A C 1
ATOM 629 O O . ILE A 1 84 ? -9.882 -9.696 14.106 1.00 47.44 84 ILE A O 1
ATOM 633 N N . ALA A 1 85 ? -8.824 -11.361 13.018 1.00 41.34 85 ALA A N 1
ATOM 634 C CA . ALA A 1 85 ? -9.013 -12.389 14.026 1.00 41.34 85 ALA A CA 1
ATOM 635 C C . ALA A 1 85 ? -8.248 -11.963 15.289 1.00 41.34 85 ALA A C 1
ATOM 637 O O . ALA A 1 85 ? -7.047 -12.180 15.406 1.00 41.34 85 ALA A O 1
ATOM 638 N N . GLY A 1 86 ? -8.944 -11.277 16.198 1.00 42.41 86 GLY A N 1
ATOM 639 C CA . GLY A 1 86 ? -8.369 -10.749 17.435 1.00 42.41 86 GLY A CA 1
ATOM 640 C C . GLY A 1 86 ? -9.131 -9.584 18.070 1.00 42.41 86 GLY A C 1
ATOM 641 O O . GLY A 1 86 ? -9.050 -9.416 19.283 1.00 42.41 86 GLY A O 1
ATOM 642 N N . ALA A 1 87 ? -9.924 -8.817 17.316 1.00 41.00 87 ALA A N 1
ATOM 643 C CA . ALA A 1 87 ? -10.740 -7.744 17.886 1.00 41.00 87 ALA A CA 1
ATOM 644 C C . ALA A 1 87 ? -12.205 -8.185 17.990 1.00 41.00 87 ALA A C 1
ATOM 646 O O . ALA A 1 87 ? -12.955 -8.155 17.018 1.00 41.00 87 ALA A O 1
ATOM 647 N N . VAL A 1 88 ? -12.620 -8.608 19.187 1.00 39.53 88 VAL A N 1
ATOM 648 C CA . VAL A 1 88 ? -14.043 -8.764 19.512 1.00 39.53 88 VAL A CA 1
ATOM 649 C C . VAL A 1 88 ? -14.702 -7.387 19.360 1.00 39.53 88 VAL A C 1
ATOM 651 O O . VAL A 1 88 ? -14.279 -6.451 20.043 1.00 39.53 88 VAL A O 1
ATOM 654 N N . PRO A 1 89 ? -15.737 -7.218 18.518 1.00 39.91 89 PRO A N 1
ATOM 655 C CA . PRO A 1 89 ? -16.513 -5.993 18.528 1.00 39.91 89 PRO A CA 1
ATOM 656 C C . PRO A 1 89 ? -17.322 -5.967 19.825 1.00 39.91 89 PRO A C 1
ATOM 658 O O . PRO A 1 89 ? -18.385 -6.579 19.938 1.00 39.91 89 PRO A O 1
ATOM 661 N N . THR A 1 90 ? -16.805 -5.266 20.834 1.00 40.72 90 THR A N 1
ATOM 662 C CA . THR A 1 90 ? -17.576 -4.926 22.028 1.00 40.72 90 THR A CA 1
ATOM 663 C C . THR A 1 90 ? -18.698 -4.003 21.582 1.00 40.72 90 THR A C 1
ATOM 665 O O . THR A 1 90 ? -18.508 -2.806 21.369 1.00 40.72 90 THR A O 1
ATOM 668 N N . LYS A 1 91 ? -19.884 -4.579 21.400 1.00 42.06 91 LYS A N 1
ATOM 669 C CA . LYS A 1 91 ? -21.124 -3.846 21.180 1.00 42.06 91 LYS A CA 1
ATOM 670 C C . LYS A 1 91 ? -21.389 -2.993 22.422 1.00 42.06 91 LYS A C 1
ATOM 672 O O . LYS A 1 91 ? -22.007 -3.456 23.376 1.00 42.06 91 LYS A O 1
ATOM 677 N N . VAL A 1 92 ? -20.917 -1.747 22.426 1.00 46.84 92 VAL A N 1
ATOM 678 C CA . VAL A 1 92 ? -21.364 -0.742 23.394 1.00 46.84 92 VAL A CA 1
ATOM 679 C C . VAL A 1 92 ? -22.770 -0.325 22.976 1.00 46.84 92 VAL A C 1
ATOM 681 O O . VAL A 1 92 ? -22.965 0.607 22.202 1.00 46.84 92 VAL A O 1
ATOM 684 N N . ALA A 1 93 ? -23.769 -1.055 23.464 1.00 41.03 93 ALA A N 1
ATOM 685 C CA . ALA A 1 93 ? -25.126 -0.542 23.539 1.00 41.03 93 ALA A CA 1
ATOM 686 C C . ALA A 1 93 ? -25.234 0.273 24.832 1.00 41.03 93 ALA A C 1
ATOM 688 O O . ALA A 1 93 ? -25.513 -0.260 25.904 1.00 41.03 93 ALA A O 1
ATOM 689 N N . ALA A 1 94 ? -24.946 1.571 24.722 1.00 42.00 94 ALA A N 1
ATOM 690 C CA . ALA A 1 94 ? -25.326 2.546 25.729 1.00 42.00 94 ALA A CA 1
ATOM 691 C C . ALA A 1 94 ? -26.859 2.665 25.768 1.00 42.00 94 ALA A C 1
ATOM 693 O O . ALA A 1 94 ? -27.528 2.683 24.735 1.00 42.00 94 ALA A O 1
ATOM 694 N N . ALA A 1 95 ? -27.387 2.722 26.986 1.00 44.53 95 ALA A N 1
ATOM 695 C CA . ALA A 1 95 ? -28.796 2.869 27.305 1.00 44.53 95 ALA A CA 1
ATOM 696 C C . ALA A 1 95 ? -29.418 4.131 26.687 1.00 44.53 95 ALA A C 1
ATOM 698 O O . ALA A 1 95 ? -28.831 5.209 26.766 1.00 44.53 95 ALA A O 1
ATOM 699 N N . ILE A 1 96 ? -30.653 4.018 26.187 1.00 47.84 96 ILE A N 1
ATOM 700 C CA . ILE A 1 96 ? -31.582 5.149 26.083 1.00 47.84 96 ILE A CA 1
ATOM 701 C C . ILE A 1 96 ? -32.974 4.680 26.534 1.00 47.84 96 ILE A C 1
ATOM 703 O O . ILE A 1 96 ? -33.657 3.993 25.784 1.00 47.84 96 ILE A O 1
ATOM 707 N N . ARG A 1 97 ? -33.317 5.141 27.747 1.00 45.16 97 ARG A N 1
ATOM 708 C CA . ARG A 1 97 ? -34.630 5.334 28.400 1.00 45.16 97 ARG A CA 1
ATOM 709 C C . ARG A 1 97 ? -35.538 4.133 28.655 1.00 45.16 97 ARG A C 1
ATOM 711 O O . ARG A 1 97 ? -36.106 3.582 27.695 1.00 45.16 97 ARG A O 1
#

Secondary structure (DSSP, 8-state):
-EEEEEETTEEEEE--GGGHHHHHHHHHHHH--EEEEEETTEEEEEETTEEEEEE--SSS-EEEE-SHHHHHHHHHHHT-----TT-----------

pLDDT: mean 84.31, std 19.7, range [39.53, 97.81]

Foldseek 3Di:
DDWADPDQLKIKQKDAPVCPVLLVVQLCVPFNDWDWDADPQAIWIQTNNFIWGWGDPDRIIMIMGNHNVVSCSSCVSVVHPPPPVPDDPPPPPDDDD

Radius of gyration: 15.28 Å; chains: 1; bounding box: 52×23×42 Å

Sequence (97 aa):
MHLVSLGDGTASLEFEPEEVVEVRRRLVNCYGDYTREAIIDGARLRVAGQELLYLDEWDAPCLIASTAAGVEMLAAIAGATATIAGAVPTKVAAAIR